Protein AF-A0A8I2Z596-F1 (afdb_monomer)

Secondary structure (DSSP, 8-state):
--HHHHHHHHHHS-HHHHHHHHHH-HHHHHHHT-HHHHHHHHHHHHHHHHHHHHHHHHHHHHTPPPHHHHHHTTSS-GGGSTTTSSS---HHHHHHHHHHHHHHHHHHHHHHIIIIIHHHHHHHHHHHHHHHHHTTHHHHHHHHHHHHHHHTT-----

Mean predicted aligned error: 12.82 Å

Structure (mmCIF, N/CA/C/O backbone):
data_AF-A0A8I2Z596-F1
#
_entry.id   AF-A0A8I2Z596-F1
#
loop_
_atom_site.group_PDB
_atom_site.id
_atom_site.type_symbol
_atom_site.label_atom_id
_atom_site.label_alt_id
_atom_site.label_comp_id
_atom_site.label_asym_id
_atom_site.label_entity_id
_atom_site.label_seq_id
_atom_site.pdbx_PDB_ins_code
_atom_site.Cartn_x
_atom_site.Cartn_y
_atom_site.Cartn_z
_atom_site.occupancy
_atom_site.B_iso_or_equiv
_atom_site.auth_seq_id
_atom_site.auth_comp_id
_atom_site.auth_asym_id
_atom_site.auth_atom_id
_atom_site.pdbx_PDB_model_num
ATOM 1 N N . MET A 1 1 ? 35.819 -2.044 -41.665 1.00 76.06 1 MET A N 1
ATOM 2 C CA . MET A 1 1 ? 34.385 -2.031 -41.306 1.00 76.06 1 MET A CA 1
ATOM 3 C C . MET A 1 1 ? 33.972 -0.602 -41.004 1.00 76.06 1 MET A C 1
ATOM 5 O O . MET A 1 1 ? 34.789 0.094 -40.410 1.00 76.06 1 MET A O 1
ATOM 9 N N . PRO A 1 2 ? 32.771 -0.164 -41.416 1.00 92.31 2 PRO A N 1
ATOM 10 C CA . PRO A 1 2 ? 32.243 1.155 -41.0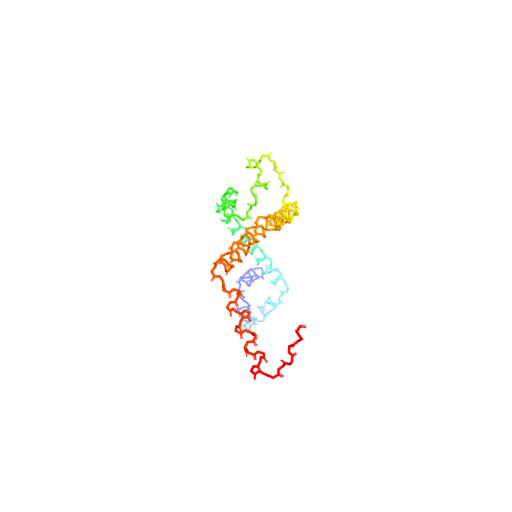69 1.00 92.31 2 PRO A CA 1
ATOM 11 C C . PRO A 1 2 ? 32.077 1.318 -39.551 1.00 92.31 2 PRO A C 1
ATOM 13 O O . PRO A 1 2 ? 31.799 0.344 -38.844 1.00 92.31 2 PRO A O 1
ATOM 16 N N . ASN A 1 3 ? 32.259 2.537 -39.041 1.00 88.81 3 ASN A N 1
ATOM 17 C CA . ASN A 1 3 ? 32.222 2.810 -37.600 1.00 88.81 3 ASN A CA 1
ATOM 18 C C . ASN A 1 3 ? 30.818 2.629 -37.013 1.00 88.81 3 ASN A C 1
ATOM 20 O O . ASN A 1 3 ? 30.688 2.276 -35.847 1.00 88.81 3 ASN A O 1
ATOM 24 N N . GLU A 1 4 ? 29.777 2.820 -37.818 1.00 89.44 4 GLU A N 1
ATOM 25 C CA . GLU A 1 4 ? 28.374 2.668 -37.435 1.00 89.44 4 GLU A CA 1
ATOM 26 C C . GLU A 1 4 ? 28.075 1.218 -37.038 1.00 89.44 4 GLU A C 1
ATOM 28 O O . GLU A 1 4 ? 27.481 0.965 -35.993 1.00 89.44 4 GLU A O 1
ATOM 33 N N . VAL A 1 5 ? 28.570 0.263 -37.834 1.00 90.12 5 VAL A N 1
ATOM 34 C CA . VAL A 1 5 ? 28.423 -1.177 -37.572 1.00 90.12 5 VAL A CA 1
ATOM 35 C C . VAL A 1 5 ? 29.208 -1.577 -36.322 1.00 90.12 5 VAL A C 1
ATOM 37 O O . VAL A 1 5 ? 28.717 -2.343 -35.496 1.00 90.12 5 VAL A O 1
ATOM 40 N N . LEU A 1 6 ? 30.415 -1.027 -36.146 1.00 90.00 6 LEU A N 1
ATOM 41 C CA . LEU A 1 6 ? 31.217 -1.270 -34.946 1.00 90.00 6 LEU A CA 1
ATOM 42 C C . LEU A 1 6 ? 30.528 -0.725 -33.688 1.00 90.00 6 LEU A C 1
ATOM 44 O O . LEU A 1 6 ? 30.500 -1.413 -32.674 1.00 90.00 6 LEU A O 1
ATOM 48 N N . LEU A 1 7 ? 29.945 0.474 -33.742 1.00 89.25 7 LEU A N 1
ATOM 49 C CA . LEU A 1 7 ? 29.230 1.072 -32.611 1.00 89.25 7 LEU A CA 1
ATOM 50 C C . LEU A 1 7 ? 27.966 0.294 -32.233 1.00 89.25 7 LEU A C 1
ATOM 52 O O . LEU A 1 7 ? 27.681 0.173 -31.041 1.00 89.25 7 LEU A O 1
ATOM 56 N N . ASP A 1 8 ? 27.240 -0.257 -33.208 1.00 87.50 8 ASP A N 1
ATOM 57 C CA . ASP A 1 8 ? 26.071 -1.096 -32.930 1.00 87.50 8 ASP A CA 1
ATOM 58 C C . ASP A 1 8 ? 26.477 -2.385 -32.200 1.00 87.50 8 ASP A C 1
ATOM 60 O O . ASP A 1 8 ? 25.954 -2.672 -31.124 1.00 87.50 8 ASP A O 1
ATOM 64 N N . ILE A 1 9 ? 27.506 -3.090 -32.692 1.00 88.94 9 ILE A N 1
ATOM 65 C CA . ILE A 1 9 ? 28.036 -4.306 -32.049 1.00 88.94 9 ILE A CA 1
ATOM 66 C C . ILE A 1 9 ? 28.549 -4.003 -30.633 1.00 88.94 9 ILE A C 1
ATOM 68 O O . ILE A 1 9 ? 28.154 -4.667 -29.674 1.00 88.94 9 ILE A O 1
ATOM 72 N N . LEU A 1 10 ? 29.388 -2.971 -30.470 1.00 88.81 10 LEU A N 1
ATOM 73 C CA . LEU A 1 10 ? 29.910 -2.545 -29.162 1.00 88.81 10 LEU A CA 1
ATOM 74 C C . LEU A 1 10 ? 28.782 -2.096 -28.209 1.00 88.81 10 LEU A C 1
ATOM 76 O O . LEU A 1 10 ? 28.923 -2.156 -26.984 1.00 88.81 10 LEU A O 1
ATOM 80 N N . GLY A 1 11 ? 27.643 -1.660 -28.750 1.00 88.81 11 GLY A N 1
ATOM 81 C CA . GLY A 1 11 ? 26.454 -1.294 -27.989 1.00 88.81 11 GLY A CA 1
ATOM 82 C C . GLY A 1 11 ? 25.876 -2.446 -27.165 1.00 88.81 11 GLY A C 1
ATOM 83 O O . GLY A 1 11 ? 25.320 -2.192 -26.097 1.00 88.81 11 GLY A O 1
ATOM 84 N N . PHE A 1 12 ? 26.065 -3.694 -27.604 1.00 87.50 12 PHE A N 1
ATOM 85 C CA . PHE A 1 12 ? 25.521 -4.890 -26.949 1.00 87.50 12 PHE A CA 1
ATOM 86 C C . PHE A 1 12 ? 26.493 -5.605 -26.005 1.00 87.50 12 PHE A C 1
ATOM 88 O O . PHE A 1 12 ? 26.065 -6.458 -25.233 1.00 87.50 12 PHE A O 1
ATOM 95 N N . LEU A 1 13 ? 27.780 -5.263 -26.039 1.00 89.88 13 LEU A N 1
ATOM 96 C CA . LEU A 1 1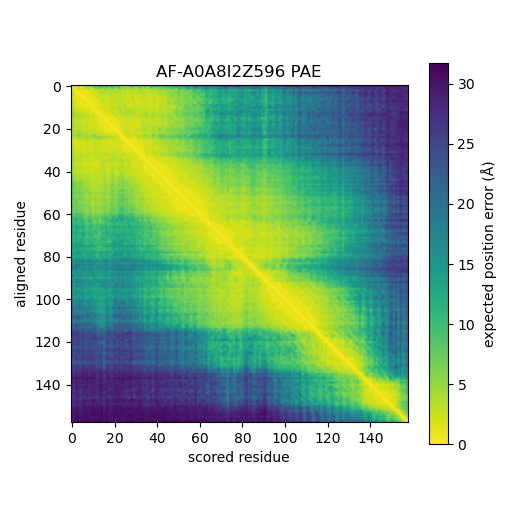3 ? 28.809 -5.928 -25.235 1.00 89.88 13 LEU A CA 1
ATOM 97 C C . LEU A 1 13 ? 28.805 -5.476 -23.770 1.00 89.88 13 LEU A C 1
ATOM 99 O O . LEU A 1 13 ? 28.393 -4.357 -23.466 1.00 89.88 13 LEU A O 1
ATOM 103 N N . ASP A 1 14 ? 29.278 -6.296 -22.835 1.00 88.00 14 ASP A N 1
ATOM 104 C CA . ASP A 1 14 ? 29.408 -5.843 -21.447 1.00 88.00 14 ASP A CA 1
ATOM 105 C C . ASP A 1 14 ? 30.647 -4.941 -21.261 1.00 88.00 14 ASP A C 1
ATOM 107 O O . ASP A 1 14 ? 31.520 -4.845 -22.123 1.00 88.00 14 ASP A O 1
ATOM 111 N N . VAL A 1 15 ? 30.743 -4.245 -20.127 1.00 87.69 15 VAL A N 1
ATOM 112 C CA . VAL A 1 15 ? 31.876 -3.362 -19.804 1.00 87.69 15 VAL A CA 1
ATOM 113 C C . VAL A 1 15 ? 33.205 -4.129 -19.845 1.00 87.69 15 VAL A C 1
ATOM 115 O O . VAL A 1 15 ? 34.194 -3.606 -20.355 1.00 87.69 15 VAL A O 1
ATOM 118 N N . ASN A 1 16 ? 33.229 -5.382 -19.381 1.00 91.12 16 ASN A N 1
ATOM 119 C CA . ASN A 1 16 ? 34.424 -6.234 -19.419 1.00 91.12 16 ASN A CA 1
ATOM 120 C C . ASN A 1 16 ? 34.851 -6.598 -20.850 1.00 91.12 16 ASN A C 1
ATOM 122 O O . ASN A 1 16 ? 36.045 -6.604 -21.166 1.00 91.12 16 ASN A O 1
ATOM 126 N N . ASP A 1 17 ? 33.883 -6.839 -21.731 1.00 92.19 17 ASP A N 1
ATOM 127 C CA . ASP A 1 17 ? 34.128 -7.141 -23.142 1.00 92.19 17 ASP A CA 1
ATOM 128 C C . ASP A 1 17 ? 34.647 -5.900 -23.876 1.00 92.19 17 ASP A C 1
ATOM 130 O O . ASP A 1 17 ? 35.611 -5.979 -24.639 1.00 92.19 17 ASP A O 1
ATOM 134 N N . LEU A 1 18 ? 34.079 -4.724 -23.580 1.00 90.94 18 LEU A N 1
ATOM 135 C CA . LEU A 1 18 ? 34.558 -3.443 -24.105 1.00 90.94 18 LEU A CA 1
ATOM 136 C C . LEU A 1 18 ? 35.999 -3.152 -23.673 1.00 90.94 18 LEU A C 1
ATOM 138 O O . LEU A 1 18 ? 36.807 -2.714 -24.492 1.00 90.94 18 LEU A O 1
ATOM 142 N N . LEU A 1 19 ? 36.348 -3.434 -22.414 1.00 90.06 19 LEU A N 1
ATOM 143 C CA . LEU A 1 19 ? 37.716 -3.282 -21.915 1.00 90.06 19 LEU A CA 1
ATOM 144 C C . LEU A 1 19 ? 38.681 -4.255 -22.597 1.00 90.06 19 LEU A C 1
ATOM 146 O O . LEU A 1 19 ? 39.776 -3.847 -22.990 1.00 90.06 19 LEU A O 1
ATOM 150 N N . SER A 1 20 ? 38.273 -5.508 -22.789 1.00 91.94 20 SER A N 1
ATOM 151 C CA . SER A 1 20 ? 39.066 -6.512 -23.506 1.00 91.94 20 SER A CA 1
ATOM 152 C C . SER A 1 20 ? 39.336 -6.077 -24.947 1.00 91.94 20 SER A C 1
ATOM 154 O O . SER A 1 20 ? 40.484 -6.047 -25.385 1.00 91.94 20 SER A O 1
ATOM 156 N N . ILE A 1 21 ? 38.303 -5.615 -25.652 1.00 89.44 21 ILE A N 1
ATOM 157 C CA . ILE A 1 21 ? 38.403 -5.112 -27.026 1.00 89.44 21 ILE A CA 1
ATOM 158 C C . ILE A 1 21 ? 39.268 -3.847 -27.117 1.00 89.44 21 ILE A C 1
ATOM 160 O O . ILE A 1 21 ? 40.071 -3.709 -28.044 1.00 89.44 21 ILE A O 1
ATOM 164 N N . SER A 1 22 ? 39.169 -2.948 -26.134 1.00 91.56 22 SER A N 1
ATOM 165 C CA . SER A 1 22 ? 39.969 -1.717 -26.082 1.00 91.56 22 SER A CA 1
ATOM 166 C C . SER A 1 22 ? 41.480 -1.974 -25.991 1.00 91.56 22 SER A C 1
ATOM 168 O O . SER A 1 22 ? 42.279 -1.129 -26.389 1.00 91.56 22 SER A O 1
ATOM 170 N N . ARG A 1 23 ? 41.889 -3.141 -25.476 1.00 91.88 23 ARG A N 1
ATOM 171 C CA . ARG A 1 23 ? 43.301 -3.530 -25.334 1.00 91.88 23 ARG A CA 1
ATOM 172 C C . ARG A 1 23 ? 43.877 -4.177 -26.591 1.00 91.88 23 ARG A C 1
ATOM 174 O O . ARG A 1 23 ? 45.092 -4.213 -26.734 1.00 91.88 23 ARG A O 1
ATOM 181 N N . ILE A 1 24 ? 43.022 -4.666 -27.488 1.00 92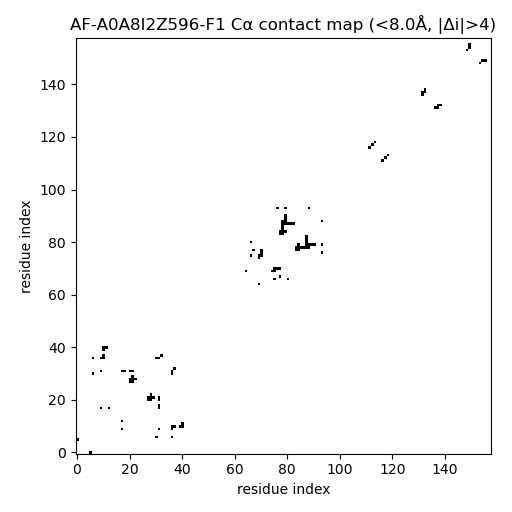.81 24 ILE A N 1
ATOM 182 C CA . ILE A 1 24 ? 43.431 -5.398 -28.693 1.00 92.81 24 ILE A CA 1
ATOM 183 C C . ILE A 1 24 ? 43.688 -4.439 -29.866 1.00 92.81 24 ILE A C 1
ATOM 185 O O . ILE A 1 24 ? 44.546 -4.709 -30.702 1.00 92.81 24 ILE A O 1
ATOM 189 N N . ASN A 1 25 ? 42.970 -3.312 -29.950 1.00 89.19 25 ASN A N 1
ATOM 190 C CA . ASN A 1 25 ? 43.076 -2.390 -31.085 1.00 89.19 25 ASN A CA 1
ATOM 191 C C . ASN A 1 25 ? 42.877 -0.920 -30.671 1.00 89.19 25 ASN A C 1
ATOM 193 O O . ASN A 1 25 ? 41.883 -0.582 -30.031 1.00 89.19 25 ASN A O 1
ATOM 197 N N . HIS A 1 26 ? 43.774 -0.028 -31.107 1.00 90.06 26 HIS A N 1
ATOM 198 C CA . HIS A 1 26 ? 43.688 1.418 -30.858 1.00 90.06 26 HIS A CA 1
ATOM 199 C C . HIS A 1 26 ? 42.415 2.069 -31.417 1.00 90.06 26 HIS A C 1
ATOM 201 O O . HIS A 1 26 ? 41.845 2.944 -30.771 1.00 90.06 26 HIS A O 1
ATOM 207 N N . HIS A 1 27 ? 41.933 1.627 -32.581 1.00 91.81 27 HIS A N 1
ATOM 208 C CA . HIS A 1 27 ? 40.682 2.117 -33.168 1.00 91.81 27 HIS A CA 1
ATOM 209 C C . HIS A 1 27 ? 39.479 1.755 -32.295 1.00 91.81 27 HIS A C 1
ATOM 211 O O . HIS A 1 27 ? 38.646 2.600 -31.969 1.00 91.81 27 HIS A O 1
ATOM 217 N N . LEU A 1 28 ? 39.430 0.503 -31.831 1.00 89.94 28 LEU A N 1
ATOM 218 C CA . LEU A 1 28 ? 38.369 0.031 -30.944 1.00 89.94 28 LEU A CA 1
ATOM 219 C C . LEU A 1 28 ? 38.481 0.646 -29.546 1.00 89.94 28 LEU A C 1
ATOM 221 O O . LEU A 1 28 ? 37.459 0.913 -28.925 1.00 89.94 28 LEU A O 1
ATOM 225 N N . ARG A 1 29 ? 39.696 0.961 -29.078 1.00 92.12 29 ARG A N 1
ATOM 226 C CA . ARG A 1 29 ? 39.919 1.744 -27.857 1.00 92.12 29 ARG A CA 1
ATOM 227 C C . ARG A 1 29 ? 39.244 3.108 -27.944 1.00 92.12 29 ARG A C 1
ATOM 229 O O . ARG A 1 29 ? 38.492 3.462 -27.039 1.00 92.12 29 ARG A O 1
ATOM 236 N N . THR A 1 30 ? 39.452 3.832 -29.040 1.00 93.12 30 THR A N 1
ATOM 237 C CA . THR A 1 30 ? 38.824 5.141 -29.271 1.00 93.12 30 THR A CA 1
ATOM 238 C C . THR A 1 30 ? 37.301 5.034 -29.310 1.00 93.12 30 THR A C 1
ATOM 240 O O . THR A 1 30 ? 36.622 5.814 -28.648 1.00 93.12 30 THR A O 1
ATOM 243 N N . LEU A 1 31 ? 36.754 4.036 -30.011 1.00 89.75 31 LEU A N 1
ATOM 244 C CA . LEU A 1 31 ? 35.304 3.821 -30.085 1.00 89.75 31 LEU A CA 1
ATOM 245 C C . LEU A 1 31 ? 34.696 3.366 -28.747 1.00 89.75 31 LEU A C 1
ATOM 247 O O . LEU A 1 31 ? 33.603 3.806 -28.400 1.00 89.75 31 LEU A O 1
ATOM 251 N N . SER A 1 32 ? 35.403 2.539 -27.971 1.00 89.81 32 SER A N 1
ATOM 252 C CA . SER A 1 32 ? 34.947 2.062 -26.654 1.00 89.81 32 SER A CA 1
ATOM 253 C C . SER A 1 32 ? 34.825 3.182 -25.619 1.00 89.81 32 SER A C 1
ATOM 255 O O . SER A 1 32 ? 33.969 3.112 -24.743 1.00 89.81 32 SER A O 1
ATOM 257 N N . MET A 1 33 ? 35.654 4.222 -25.754 1.00 86.81 33 MET A N 1
ATOM 258 C CA . MET A 1 33 ? 35.656 5.415 -24.901 1.00 86.81 33 MET A CA 1
ATOM 259 C C . MET A 1 33 ? 34.847 6.570 -25.512 1.00 86.81 3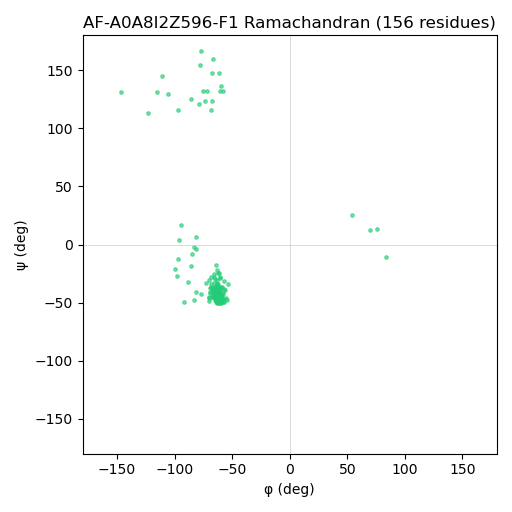3 MET A C 1
ATOM 261 O O . MET A 1 33 ? 34.834 7.677 -24.971 1.00 86.81 33 MET A O 1
ATOM 265 N N . ALA A 1 34 ? 34.189 6.352 -26.656 1.00 91.25 34 ALA A N 1
ATOM 266 C CA . ALA A 1 34 ? 33.461 7.404 -27.347 1.00 91.25 34 ALA A CA 1
ATOM 267 C C . ALA A 1 34 ? 32.135 7.722 -26.622 1.00 91.25 34 ALA A C 1
ATOM 269 O O . ALA A 1 34 ? 31.337 6.813 -26.363 1.00 91.25 34 ALA A O 1
ATOM 270 N N . PRO A 1 35 ? 31.811 9.007 -26.375 1.00 91.38 35 PRO A N 1
ATOM 271 C CA . PRO A 1 35 ? 30.553 9.399 -25.730 1.00 91.38 35 PRO A CA 1
ATOM 272 C C . PRO A 1 35 ? 29.301 8.896 -26.461 1.00 91.38 35 PRO A C 1
ATOM 274 O O . PRO A 1 35 ? 28.289 8.590 -25.830 1.00 91.38 35 PRO A O 1
ATOM 277 N N . ILE A 1 36 ? 29.377 8.770 -27.791 1.00 91.44 36 ILE A N 1
ATOM 278 C CA . ILE A 1 36 ? 28.274 8.293 -28.632 1.00 91.44 36 ILE A CA 1
ATOM 279 C C . ILE A 1 36 ? 27.891 6.839 -28.327 1.00 91.44 36 ILE A C 1
ATOM 281 O O . ILE A 1 36 ? 26.704 6.520 -28.261 1.00 91.44 36 ILE A O 1
ATOM 285 N N . LEU A 1 37 ? 28.877 5.977 -28.047 1.00 90.88 37 LEU A N 1
ATOM 286 C CA . LEU A 1 37 ? 28.639 4.591 -27.653 1.00 90.88 37 LEU A CA 1
ATOM 287 C C . LEU A 1 37 ? 27.914 4.542 -26.305 1.00 90.88 37 LEU A C 1
ATOM 289 O O . LEU A 1 37 ? 26.914 3.842 -26.149 1.00 90.88 37 LEU A O 1
ATOM 293 N N . HIS A 1 38 ? 28.385 5.321 -25.329 1.00 89.44 38 HIS A N 1
ATOM 294 C CA . HIS A 1 38 ? 27.757 5.393 -24.011 1.00 89.44 38 HIS A CA 1
ATOM 295 C C . HIS A 1 38 ? 26.314 5.911 -24.086 1.00 89.44 38 HIS A C 1
ATOM 297 O O . HIS A 1 38 ? 25.426 5.343 -23.446 1.00 89.44 38 HIS A O 1
ATOM 303 N N . ALA A 1 39 ? 26.049 6.935 -24.902 1.00 91.69 39 ALA A N 1
ATOM 304 C CA . ALA A 1 39 ? 24.700 7.447 -25.128 1.00 91.69 39 ALA A CA 1
ATOM 305 C C . ALA A 1 39 ? 23.772 6.382 -25.742 1.00 91.69 39 ALA A C 1
ATOM 307 O O . ALA A 1 39 ? 22.651 6.192 -25.260 1.00 91.69 39 ALA A O 1
ATOM 308 N N . TYR A 1 40 ? 24.253 5.637 -26.745 1.00 89.38 40 TYR A N 1
ATOM 309 C CA . TYR A 1 40 ? 23.508 4.540 -27.368 1.00 89.38 40 TYR A CA 1
ATOM 310 C C . TYR A 1 40 ? 23.169 3.430 -26.363 1.00 89.38 40 TYR A C 1
ATOM 312 O O . TYR A 1 40 ? 22.003 3.058 -26.209 1.00 89.38 40 TYR A O 1
ATOM 320 N N . ARG A 1 41 ? 24.156 2.975 -25.581 1.00 90.81 41 ARG A N 1
ATOM 321 C CA . ARG A 1 41 ? 23.972 1.959 -24.529 1.00 90.81 41 ARG A CA 1
ATOM 322 C C . ARG A 1 41 ? 22.944 2.382 -23.484 1.00 90.81 41 ARG A C 1
ATOM 324 O O . ARG A 1 41 ? 22.096 1.582 -23.081 1.00 90.81 41 ARG A O 1
ATOM 331 N N . LEU A 1 42 ? 22.984 3.645 -23.056 1.00 90.81 42 LEU A N 1
ATOM 332 C CA . LEU A 1 42 ? 22.007 4.199 -22.116 1.00 90.81 42 LEU A CA 1
ATOM 333 C C . LEU A 1 42 ? 20.596 4.222 -22.714 1.00 90.81 42 LEU A C 1
ATOM 335 O O . LEU A 1 42 ? 19.633 3.915 -22.009 1.00 90.81 42 LEU A O 1
ATOM 339 N N . LEU A 1 43 ? 20.456 4.565 -23.996 1.00 91.19 43 LEU A N 1
ATOM 340 C CA . LEU A 1 43 ? 19.169 4.562 -24.691 1.00 91.19 43 LEU A CA 1
ATOM 341 C C . LEU A 1 43 ? 18.588 3.147 -24.764 1.00 91.19 43 LEU A C 1
ATOM 343 O O . LEU A 1 43 ? 17.438 2.943 -24.361 1.00 91.19 43 LEU A O 1
ATOM 347 N N . VAL A 1 44 ? 19.383 2.171 -25.212 1.00 89.19 44 VAL A N 1
ATOM 348 C CA . VAL A 1 44 ? 18.978 0.759 -25.297 1.00 89.19 44 VAL A CA 1
ATOM 349 C C . VAL A 1 44 ? 18.596 0.225 -23.917 1.00 89.19 44 VAL A C 1
ATOM 351 O O . VAL A 1 44 ? 17.506 -0.323 -23.755 1.00 89.19 44 VAL A O 1
ATOM 354 N N . SER A 1 45 ? 19.414 0.482 -22.894 1.00 90.31 45 SER A N 1
ATOM 355 C CA . SER A 1 45 ? 19.137 0.058 -21.514 1.00 90.31 45 SER A CA 1
ATOM 356 C C . SER A 1 45 ? 17.818 0.630 -20.989 1.00 90.31 45 SER A C 1
ATOM 358 O O . SER A 1 45 ? 17.001 -0.099 -20.425 1.00 90.31 45 SER A O 1
ATOM 360 N N . ARG A 1 46 ? 17.540 1.922 -21.222 1.00 94.38 46 ARG A N 1
ATOM 361 C CA . ARG A 1 46 ? 16.257 2.538 -20.835 1.00 94.38 46 ARG A CA 1
ATOM 362 C C . ARG A 1 46 ? 15.082 1.945 -21.610 1.00 94.38 46 ARG A C 1
ATOM 364 O O . ARG A 1 46 ? 14.008 1.770 -21.035 1.00 94.38 46 ARG A O 1
ATOM 371 N N . ARG A 1 47 ? 15.252 1.660 -22.904 1.00 94.19 47 ARG A N 1
ATOM 372 C CA . ARG A 1 47 ? 14.209 1.051 -23.744 1.00 94.19 47 ARG A CA 1
ATOM 373 C C . ARG A 1 47 ? 13.865 -0.355 -23.255 1.00 94.19 47 ARG A C 1
ATOM 375 O O . ARG A 1 47 ? 12.687 -0.646 -23.055 1.00 94.19 47 ARG A O 1
ATOM 382 N N . LEU A 1 48 ? 14.877 -1.182 -23.001 1.00 93.38 48 LEU A N 1
ATOM 383 C CA . LEU A 1 48 ? 14.711 -2.517 -22.428 1.00 93.38 48 LEU A CA 1
ATOM 384 C C . LEU A 1 48 ? 14.070 -2.444 -21.042 1.00 93.38 48 LEU A C 1
ATOM 386 O O . LEU A 1 48 ? 13.082 -3.128 -20.798 1.00 93.38 48 LEU A O 1
ATOM 390 N N . GLY A 1 49 ? 14.547 -1.549 -20.172 1.00 96.19 49 GLY A N 1
ATOM 391 C CA . GLY A 1 49 ? 13.962 -1.326 -18.850 1.00 96.19 49 GLY A CA 1
ATOM 392 C C . GLY A 1 49 ? 12.467 -1.000 -18.915 1.00 96.19 49 GLY A C 1
ATOM 393 O O . GLY A 1 49 ? 11.666 -1.640 -18.238 1.00 96.19 49 GLY A O 1
ATOM 394 N N . ARG A 1 50 ? 12.060 -0.069 -19.790 1.00 97.19 50 ARG A N 1
ATOM 395 C CA . ARG A 1 50 ? 10.639 0.263 -20.004 1.00 97.19 50 ARG A CA 1
ATOM 396 C C . ARG A 1 50 ? 9.831 -0.921 -20.536 1.00 97.19 50 ARG A C 1
ATOM 398 O O . ARG A 1 50 ? 8.722 -1.141 -20.059 1.00 97.19 50 ARG A O 1
ATOM 405 N N . SER A 1 51 ? 10.383 -1.683 -21.480 1.00 97.56 51 SER A N 1
ATOM 406 C CA . SER A 1 51 ? 9.734 -2.874 -22.043 1.00 97.56 51 SER A CA 1
ATOM 407 C C . SER A 1 51 ? 9.520 -3.962 -20.984 1.00 97.56 51 SER A C 1
ATOM 409 O O . SER A 1 51 ? 8.434 -4.515 -20.838 1.00 97.56 51 SER A O 1
ATOM 411 N N . LEU A 1 52 ? 10.526 -4.231 -20.153 1.00 97.62 52 LEU A N 1
ATOM 412 C CA . LEU A 1 52 ? 10.400 -5.219 -19.083 1.00 97.62 52 LEU A CA 1
ATOM 413 C C . LEU A 1 52 ? 9.387 -4.781 -18.017 1.00 97.62 52 LEU A C 1
ATOM 415 O O . LEU A 1 52 ? 8.607 -5.608 -17.534 1.00 97.62 52 LEU A O 1
ATOM 419 N N . VAL A 1 53 ? 9.353 -3.487 -17.678 1.00 98.06 53 VAL A N 1
ATOM 420 C CA . VAL A 1 53 ? 8.339 -2.924 -16.775 1.00 98.06 53 VAL A CA 1
ATOM 421 C C . VAL A 1 53 ? 6.938 -3.058 -17.372 1.00 98.06 53 VAL A C 1
ATOM 423 O O . VAL A 1 53 ? 6.036 -3.496 -16.657 1.00 98.06 53 VAL A O 1
ATOM 426 N N . SER A 1 54 ? 6.744 -2.757 -18.661 1.00 98.12 54 SER A N 1
ATOM 427 C CA . SER A 1 54 ? 5.431 -2.883 -19.305 1.00 98.12 54 SER A CA 1
ATOM 428 C C . SER A 1 54 ? 4.954 -4.337 -19.351 1.00 98.12 54 SER A C 1
ATOM 430 O O . SER A 1 54 ? 3.821 -4.613 -18.962 1.00 98.12 54 SER A O 1
ATOM 432 N N . ILE A 1 55 ? 5.828 -5.288 -19.701 1.00 97.81 55 ILE A N 1
ATOM 433 C CA . ILE A 1 55 ? 5.515 -6.726 -19.696 1.00 97.81 55 ILE A CA 1
ATOM 434 C C . ILE A 1 55 ? 5.165 -7.208 -18.280 1.00 97.81 55 ILE A C 1
ATOM 436 O O . ILE A 1 55 ? 4.244 -8.006 -18.087 1.00 97.81 55 ILE A O 1
ATOM 440 N N . ARG A 1 56 ? 5.900 -6.755 -17.256 1.00 98.00 56 ARG A N 1
ATOM 441 C CA . ARG A 1 56 ? 5.611 -7.107 -15.857 1.00 98.00 56 ARG A CA 1
ATOM 442 C C . ARG A 1 56 ? 4.276 -6.523 -15.397 1.00 98.00 56 ARG A C 1
ATOM 444 O O . ARG A 1 56 ? 3.528 -7.219 -14.711 1.00 98.00 56 ARG A O 1
ATOM 451 N N . LEU A 1 57 ? 3.982 -5.277 -15.763 1.00 97.94 57 LEU A N 1
ATOM 452 C CA . LEU A 1 57 ? 2.722 -4.617 -15.436 1.00 97.94 57 LEU A CA 1
ATOM 453 C C . LEU A 1 57 ? 1.544 -5.335 -16.099 1.00 97.94 57 LEU A C 1
ATOM 455 O O . LEU A 1 57 ? 0.601 -5.691 -15.402 1.00 97.94 57 LEU A O 1
ATOM 459 N N . ALA A 1 58 ? 1.630 -5.617 -17.401 1.00 97.94 58 ALA A N 1
ATOM 460 C CA . ALA A 1 58 ? 0.585 -6.313 -18.151 1.00 97.94 58 ALA A CA 1
ATOM 461 C C . ALA A 1 58 ? 0.227 -7.661 -17.506 1.00 97.94 58 ALA A C 1
ATOM 463 O O . ALA A 1 58 ? -0.943 -7.937 -17.248 1.00 97.94 58 ALA A O 1
ATOM 464 N N . ARG A 1 59 ? 1.241 -8.455 -17.135 1.00 97.56 59 ARG A N 1
ATOM 465 C CA . ARG A 1 59 ? 1.035 -9.730 -16.430 1.00 97.56 59 ARG A CA 1
ATOM 466 C C . ARG A 1 59 ? 0.353 -9.555 -15.071 1.00 97.56 59 ARG A C 1
ATOM 468 O O . ARG A 1 59 ? -0.562 -10.305 -14.756 1.00 97.56 59 ARG A O 1
ATOM 475 N N . ARG A 1 60 ? 0.759 -8.560 -14.273 1.00 97.62 60 ARG A N 1
ATOM 476 C CA . ARG A 1 60 ? 0.155 -8.296 -12.952 1.00 97.62 60 ARG A CA 1
ATOM 477 C C . ARG A 1 60 ? -1.278 -7.779 -13.039 1.00 97.62 60 ARG A C 1
ATOM 479 O O . ARG A 1 60 ? -2.075 -8.080 -12.156 1.00 97.62 60 ARG A O 1
ATOM 486 N N . LEU A 1 61 ? -1.591 -7.002 -14.073 1.00 96.94 61 LEU A N 1
ATOM 487 C CA . LEU A 1 61 ? -2.945 -6.515 -14.320 1.00 96.94 61 LEU A CA 1
ATOM 488 C C . LEU A 1 61 ? -3.879 -7.649 -14.748 1.00 96.94 61 LEU A C 1
ATOM 490 O O . LEU A 1 61 ? -5.016 -7.678 -14.292 1.00 96.94 61 LEU A O 1
ATOM 494 N N . ALA A 1 62 ? -3.393 -8.607 -15.544 1.00 96.31 62 ALA A N 1
ATOM 495 C CA . ALA A 1 62 ? -4.171 -9.787 -15.924 1.00 96.31 62 ALA A CA 1
ATOM 496 C C . ALA A 1 62 ? -4.554 -10.659 -14.714 1.00 96.31 62 ALA A C 1
ATOM 498 O O . ALA A 1 62 ? -5.640 -11.223 -14.676 1.00 96.31 62 ALA A O 1
ATOM 499 N N . THR A 1 63 ? -3.693 -10.734 -13.695 1.00 96.06 63 THR A N 1
ATOM 500 C CA . THR A 1 63 ? -3.957 -11.475 -12.448 1.00 96.06 63 THR A CA 1
ATOM 501 C C . THR A 1 63 ? -4.543 -10.598 -11.337 1.00 96.06 63 THR A C 1
ATOM 503 O O . THR A 1 63 ? -4.444 -10.950 -10.160 1.00 96.06 63 THR A O 1
ATOM 506 N N . ARG A 1 64 ? -5.065 -9.407 -11.658 1.00 96.25 64 ARG A N 1
ATOM 507 C CA . ARG A 1 64 ? -5.554 -8.466 -10.645 1.00 96.25 64 ARG A CA 1
ATOM 508 C C . ARG A 1 64 ? -6.810 -9.036 -9.967 1.00 96.25 64 ARG A C 1
ATOM 510 O O . ARG A 1 64 ? -7.791 -9.287 -10.663 1.00 96.25 64 ARG A O 1
ATOM 517 N N . PRO A 1 65 ? -6.824 -9.194 -8.631 1.00 95.75 65 PRO A N 1
ATOM 518 C CA . PRO A 1 65 ? -8.020 -9.645 -7.930 1.00 95.75 65 PRO A CA 1
ATOM 519 C C . PRO A 1 65 ? -9.130 -8.579 -7.996 1.00 95.75 65 PRO A C 1
ATOM 521 O O . PRO A 1 65 ? -8.819 -7.379 -7.993 1.00 95.75 65 PRO A O 1
ATOM 524 N N . PRO A 1 66 ? -10.413 -8.985 -8.032 1.00 93.62 66 PRO A N 1
ATOM 525 C CA . PRO A 1 66 ? -11.536 -8.055 -7.967 1.00 93.62 66 PRO A CA 1
ATOM 526 C C . PRO A 1 66 ? -11.610 -7.372 -6.593 1.00 93.62 66 PRO A C 1
ATOM 528 O O . PRO A 1 66 ? -11.051 -7.855 -5.605 1.00 93.62 66 PRO A O 1
ATOM 531 N N . ALA A 1 67 ? -12.299 -6.230 -6.528 1.00 93.06 67 ALA A N 1
ATOM 532 C CA . ALA A 1 67 ? -12.383 -5.420 -5.310 1.00 93.06 67 ALA A CA 1
ATOM 533 C C . ALA A 1 67 ? -13.074 -6.156 -4.148 1.00 93.06 67 ALA A C 1
ATOM 535 O O . ALA A 1 67 ? -12.663 -5.994 -3.004 1.00 93.06 67 ALA A O 1
ATOM 536 N N . GLU A 1 68 ? -14.056 -7.007 -4.444 1.00 93.88 68 GLU A N 1
ATOM 537 C CA . GLU A 1 68 ? -14.779 -7.836 -3.468 1.00 93.88 68 GLU A CA 1
ATOM 538 C C . GLU A 1 68 ? -13.827 -8.730 -2.664 1.00 93.88 68 GLU A C 1
ATOM 540 O O . GLU A 1 68 ? -13.829 -8.698 -1.438 1.00 93.88 68 GLU A O 1
ATOM 545 N N . VAL A 1 69 ? -12.900 -9.417 -3.338 1.00 95.94 69 VAL A N 1
ATOM 546 C CA . VAL A 1 69 ? -11.893 -10.272 -2.683 1.00 95.94 69 VAL A CA 1
ATOM 547 C C . VAL A 1 69 ? -10.961 -9.457 -1.776 1.00 95.94 69 VAL A C 1
ATOM 549 O O . VAL A 1 69 ? -10.465 -9.952 -0.764 1.00 95.94 69 VAL A O 1
ATOM 552 N N . LEU A 1 70 ? -10.700 -8.188 -2.110 1.00 95.12 70 LEU A N 1
ATOM 553 C CA . LEU A 1 70 ? -9.903 -7.302 -1.253 1.00 95.12 70 LEU A CA 1
ATOM 554 C C . LEU A 1 70 ? -10.671 -6.869 -0.001 1.00 95.12 70 LEU A C 1
ATOM 556 O O . LEU A 1 70 ? -10.054 -6.682 1.050 1.00 95.12 70 LEU A O 1
ATOM 560 N N . VAL A 1 71 ? -11.990 -6.721 -0.113 1.00 94.94 71 VAL A N 1
ATOM 561 C CA . VAL A 1 71 ? -12.885 -6.437 1.011 1.00 94.94 71 VAL A CA 1
ATOM 562 C C . VAL A 1 71 ? -12.991 -7.648 1.931 1.00 94.94 71 VAL A C 1
ATOM 564 O O . VAL A 1 71 ? -12.806 -7.503 3.137 1.00 94.94 71 VAL A O 1
ATOM 567 N N . GLU A 1 72 ? -13.184 -8.845 1.374 1.00 95.69 72 GLU A N 1
ATOM 568 C CA . GLU A 1 72 ? -13.207 -10.105 2.131 1.00 95.69 72 GLU A CA 1
ATOM 569 C C . GLU A 1 72 ? -11.919 -10.319 2.932 1.00 95.69 72 GLU A C 1
ATOM 571 O O . GLU A 1 72 ? -11.949 -10.745 4.084 1.00 95.69 72 GLU A O 1
ATOM 576 N N . ARG A 1 73 ? -10.769 -9.963 2.349 1.00 96.62 73 ARG A N 1
ATOM 577 C CA . ARG A 1 73 ? -9.457 -10.047 3.011 1.00 96.62 73 ARG A CA 1
ATOM 578 C C . ARG A 1 73 ? -9.154 -8.870 3.943 1.00 96.62 73 ARG A C 1
ATOM 580 O O . ARG A 1 73 ? -8.024 -8.761 4.414 1.00 96.62 73 ARG A O 1
ATOM 587 N N . ALA A 1 74 ? -10.116 -7.978 4.181 1.00 91.94 74 ALA A N 1
ATOM 588 C CA . ALA A 1 74 ? -9.976 -6.771 4.998 1.00 91.94 74 ALA A CA 1
ATOM 589 C C . ALA A 1 74 ? -8.813 -5.841 4.580 1.00 91.94 74 ALA A C 1
ATOM 591 O O . ALA A 1 74 ? -8.305 -5.065 5.389 1.00 91.94 74 ALA A O 1
ATOM 592 N N . VAL A 1 75 ? -8.397 -5.896 3.309 1.00 94.38 75 VAL A N 1
ATOM 593 C CA . VAL A 1 75 ? -7.375 -5.000 2.742 1.00 94.38 75 VAL A CA 1
ATOM 594 C C . VAL A 1 75 ? -8.003 -3.663 2.358 1.00 94.38 75 VAL A C 1
ATOM 596 O O . VAL A 1 75 ? -7.410 -2.609 2.586 1.00 94.38 75 VAL A O 1
ATOM 599 N N . LEU A 1 76 ? -9.203 -3.707 1.773 1.00 92.75 76 LEU A N 1
ATOM 600 C CA . LEU A 1 76 ? -9.955 -2.528 1.364 1.00 92.75 76 LEU A CA 1
ATOM 601 C C . LEU A 1 76 ? -11.248 -2.419 2.187 1.00 92.75 76 LEU A C 1
ATOM 603 O O . LEU A 1 76 ? -11.989 -3.394 2.282 1.00 92.75 76 LEU A O 1
ATOM 607 N N . PRO A 1 77 ? -11.563 -1.250 2.763 1.00 92.06 77 PRO A N 1
ATOM 608 C CA . PRO A 1 77 ? -12.873 -0.998 3.353 1.00 92.06 77 PRO A CA 1
ATOM 609 C C . PRO A 1 77 ? -13.986 -1.129 2.304 1.00 92.06 77 PRO A C 1
ATOM 611 O O . PRO A 1 77 ? -13.882 -0.534 1.231 1.00 92.06 77 PRO A O 1
ATOM 614 N N . TYR A 1 78 ? -15.065 -1.858 2.609 1.00 92.25 78 TYR A N 1
ATOM 615 C CA . TYR A 1 78 ? -16.183 -2.037 1.668 1.00 92.25 78 TYR A CA 1
ATOM 616 C C . TYR A 1 78 ? -16.853 -0.706 1.293 1.00 92.25 78 TYR A C 1
ATOM 618 O O . TYR A 1 78 ? -17.331 -0.551 0.173 1.00 92.25 78 TYR A O 1
ATOM 626 N N . GLU A 1 79 ? -16.807 0.285 2.194 1.00 91.69 79 GLU A N 1
ATOM 627 C CA . GLU A 1 79 ? -17.350 1.630 1.969 1.00 91.69 79 GLU A CA 1
ATOM 628 C C . GLU A 1 79 ? -16.644 2.386 0.828 1.00 91.69 79 GLU A C 1
ATOM 630 O O . GLU A 1 79 ? -17.219 3.315 0.265 1.00 91.69 79 GLU A O 1
ATOM 635 N N . CYS A 1 80 ? -15.407 2.002 0.485 1.00 92.12 80 CYS A N 1
ATOM 636 C CA . CYS A 1 80 ? -14.608 2.609 -0.585 1.00 92.12 80 CYS A CA 1
ATOM 637 C C . CYS A 1 80 ? -14.903 2.033 -1.976 1.00 92.12 80 CYS A C 1
ATOM 639 O O . CYS A 1 80 ? -14.328 2.510 -2.954 1.00 92.12 80 CYS A O 1
ATOM 641 N N . VAL A 1 81 ? -15.693 0.960 -2.080 1.00 92.31 81 VAL A N 1
ATOM 642 C CA . VAL A 1 81 ? -15.933 0.269 -3.352 1.00 92.31 81 VAL A CA 1
ATOM 643 C C . VAL A 1 81 ? -17.252 0.762 -3.955 1.00 92.31 81 VAL A C 1
ATOM 645 O O . VAL A 1 81 ? -18.313 0.527 -3.368 1.00 92.31 81 VAL A O 1
ATOM 648 N N . PRO A 1 82 ? -17.226 1.425 -5.129 1.00 88.81 82 PRO A N 1
ATOM 649 C CA . PRO A 1 82 ? -18.446 1.834 -5.817 1.00 88.81 82 PRO A CA 1
ATOM 650 C C . PRO A 1 82 ? -19.341 0.628 -6.113 1.00 88.81 82 PRO A C 1
ATOM 652 O O . PRO A 1 82 ? -18.867 -0.382 -6.625 1.00 88.81 82 PRO A O 1
ATOM 655 N N . GLY A 1 83 ? -20.630 0.740 -5.798 1.00 88.00 83 GLY A N 1
ATOM 656 C CA . GLY A 1 83 ? -21.618 -0.317 -6.039 1.00 88.00 83 GLY A CA 1
ATOM 657 C C . GLY A 1 83 ? -21.688 -1.408 -4.965 1.00 88.00 83 GLY A C 1
ATOM 658 O O . GLY A 1 83 ? -22.649 -2.168 -4.972 1.00 88.00 83 GLY A O 1
ATOM 659 N N . LEU A 1 84 ? -20.738 -1.463 -4.021 1.00 87.38 84 LEU A N 1
ATOM 660 C CA . LEU A 1 84 ? -20.756 -2.445 -2.926 1.00 87.38 84 LEU A CA 1
ATOM 661 C C . LEU A 1 84 ? -21.325 -1.877 -1.616 1.00 87.38 84 LEU A C 1
ATOM 663 O O . LEU A 1 84 ? -21.879 -2.614 -0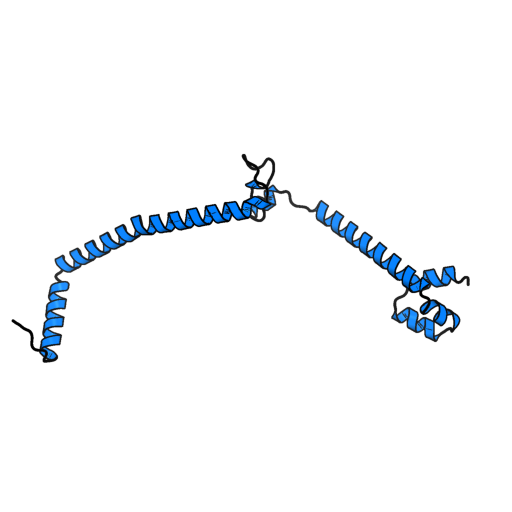.805 1.00 87.38 84 LEU A O 1
ATOM 667 N N . ALA A 1 85 ? -21.208 -0.565 -1.402 1.00 86.75 85 ALA A N 1
ATOM 668 C CA . ALA A 1 85 ? -21.770 0.127 -0.246 1.00 86.75 85 ALA A CA 1
ATOM 669 C C . ALA A 1 85 ? -22.933 1.043 -0.648 1.00 86.75 85 ALA A C 1
ATOM 671 O O . ALA A 1 85 ? -22.887 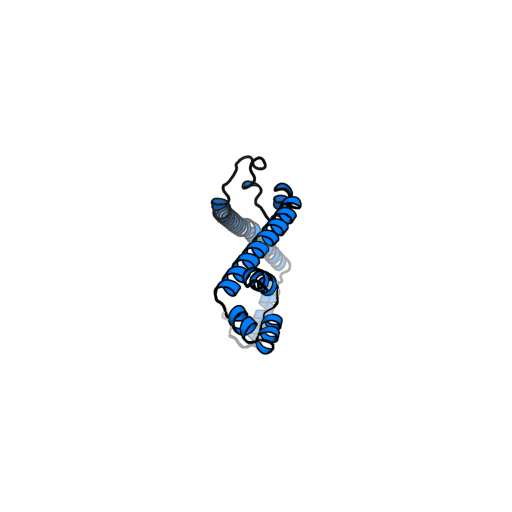1.694 -1.690 1.00 86.75 85 ALA A O 1
ATOM 672 N N . VAL A 1 86 ? -23.939 1.150 0.230 1.00 85.62 86 VAL A N 1
ATOM 673 C CA . VAL A 1 86 ? -25.089 2.065 0.063 1.00 85.62 86 VAL A CA 1
ATOM 674 C C . VAL A 1 86 ? -24.628 3.522 -0.045 1.00 85.62 86 VAL A C 1
ATOM 676 O O . VAL A 1 86 ? -25.177 4.301 -0.818 1.00 85.62 86 VAL A O 1
ATOM 679 N N . VAL A 1 87 ? -23.590 3.883 0.713 1.00 87.00 87 VAL A N 1
ATOM 680 C CA . VAL A 1 87 ? -22.941 5.194 0.653 1.00 87.00 87 VAL A CA 1
ATOM 681 C C . VAL A 1 87 ? -21.464 4.983 0.362 1.00 87.00 87 VAL A C 1
ATOM 683 O O . VAL A 1 87 ? -20.732 4.454 1.199 1.00 87.00 87 VAL A O 1
ATOM 686 N N . HIS A 1 88 ? -21.028 5.418 -0.817 1.00 88.94 88 HIS A N 1
ATOM 687 C CA . HIS A 1 88 ? -19.617 5.413 -1.181 1.00 88.94 88 HIS A CA 1
ATOM 688 C C . HIS A 1 88 ? -18.882 6.521 -0.420 1.00 88.94 88 HIS A C 1
ATOM 690 O O . HIS A 1 88 ? -19.236 7.699 -0.501 1.00 88.94 88 HIS A O 1
ATOM 696 N N . VAL A 1 89 ? -17.842 6.140 0.317 1.00 91.06 89 VAL A N 1
ATOM 697 C CA . VAL A 1 89 ? -16.961 7.061 1.034 1.00 91.06 89 VAL A CA 1
ATOM 698 C C . VAL A 1 89 ? -15.632 7.155 0.301 1.00 91.06 89 VAL A C 1
ATOM 700 O O . VAL A 1 89 ? -14.989 6.146 0.022 1.00 91.06 89 VAL A O 1
ATOM 703 N N . ALA A 1 90 ? -15.180 8.381 0.035 1.00 89.44 90 ALA A N 1
ATOM 704 C CA . ALA A 1 90 ? -13.874 8.600 -0.571 1.00 89.44 90 ALA A CA 1
ATOM 705 C C . ALA A 1 90 ? -12.748 8.024 0.320 1.00 89.44 90 ALA A C 1
ATOM 707 O O . ALA A 1 90 ? -12.742 8.292 1.529 1.00 89.44 90 ALA A O 1
ATOM 708 N N . PRO A 1 91 ? -11.740 7.322 -0.242 1.00 89.12 91 PRO A N 1
ATOM 709 C CA . PRO A 1 91 ? -10.664 6.698 0.537 1.00 89.12 91 PRO A CA 1
ATOM 710 C C . PRO A 1 91 ? -9.931 7.654 1.488 1.00 89.12 91 PRO A C 1
ATOM 712 O O . PRO A 1 91 ? -9.567 7.267 2.598 1.00 89.12 91 PRO A O 1
ATOM 715 N N . GLY A 1 92 ? -9.780 8.926 1.097 1.00 89.81 92 GLY A N 1
ATOM 716 C CA . GLY A 1 92 ? -9.144 9.959 1.922 1.00 89.81 92 GLY A CA 1
ATOM 717 C C . GLY A 1 92 ? -9.886 10.289 3.227 1.00 89.81 92 GLY A C 1
ATOM 718 O O . GLY A 1 92 ? -9.289 10.858 4.136 1.00 89.81 92 GLY A O 1
ATOM 719 N N . LEU A 1 93 ? -11.164 9.917 3.355 1.00 91.94 93 LEU A N 1
ATOM 720 C CA . LEU A 1 93 ? -11.978 10.171 4.550 1.00 91.94 93 LEU A CA 1
ATOM 721 C C . LEU A 1 93 ? -12.085 8.958 5.479 1.00 91.94 93 LEU A C 1
ATOM 723 O O . LEU A 1 93 ? -12.367 9.122 6.669 1.00 91.94 93 LEU A O 1
ATOM 727 N N . VAL A 1 94 ? -11.848 7.745 4.972 1.00 92.25 94 VAL A N 1
ATOM 728 C CA . VAL A 1 94 ? -12.121 6.510 5.722 1.00 92.25 94 VAL A CA 1
ATOM 729 C C . VAL A 1 94 ? -11.244 6.373 6.959 1.00 92.25 94 VAL A C 1
ATOM 731 O O . VAL A 1 94 ? -11.745 5.990 8.013 1.00 92.25 94 VAL A O 1
ATOM 734 N N . ALA A 1 95 ? -9.969 6.760 6.882 1.00 89.25 95 ALA A N 1
ATOM 735 C CA . ALA A 1 95 ? -9.083 6.734 8.044 1.00 89.25 95 ALA A CA 1
ATOM 736 C C . ALA A 1 95 ? -9.603 7.632 9.182 1.00 89.25 95 ALA A C 1
ATOM 738 O O . ALA A 1 95 ? -9.658 7.204 10.335 1.00 89.25 95 ALA A O 1
ATOM 739 N N . LYS A 1 96 ? -10.051 8.853 8.855 1.00 92.06 96 LYS A N 1
ATOM 740 C CA . LYS A 1 96 ? -10.600 9.798 9.839 1.00 92.06 96 LYS A CA 1
ATOM 741 C C . LYS A 1 96 ? -11.909 9.282 10.432 1.00 92.06 96 LYS A C 1
ATOM 743 O O . LYS A 1 96 ? -12.080 9.312 11.646 1.00 92.06 96 LYS A O 1
ATOM 748 N N . ARG A 1 97 ? -12.807 8.769 9.589 1.00 91.44 97 ARG A N 1
ATOM 749 C CA . ARG A 1 97 ? -14.077 8.183 10.030 1.00 91.44 97 ARG A CA 1
ATOM 750 C C . ARG A 1 97 ? -13.855 6.996 10.971 1.00 91.44 97 ARG A C 1
ATOM 752 O O . ARG A 1 97 ? -14.393 7.000 12.071 1.00 91.44 97 ARG A O 1
ATOM 759 N N . ARG A 1 98 ? -13.005 6.036 10.592 1.00 91.06 98 ARG A N 1
ATOM 760 C CA . ARG A 1 98 ? -12.695 4.856 11.418 1.00 91.06 98 ARG A CA 1
ATOM 761 C C . ARG A 1 98 ? -12.013 5.219 12.732 1.00 91.06 98 ARG A C 1
ATOM 763 O O . ARG A 1 98 ? -12.248 4.556 13.735 1.00 91.06 98 ARG A O 1
ATOM 770 N N . ALA A 1 99 ? -11.188 6.266 12.754 1.00 92.75 99 ALA A N 1
ATOM 771 C CA . ALA A 1 99 ? -10.608 6.767 13.997 1.00 92.75 99 ALA A CA 1
ATOM 772 C C . ALA A 1 99 ? -11.693 7.278 14.957 1.00 92.75 99 ALA A C 1
ATOM 774 O O . ALA A 1 99 ? -11.675 6.936 16.137 1.00 92.75 99 ALA A O 1
ATOM 775 N N . ILE A 1 100 ? -12.667 8.032 14.439 1.00 95.44 100 ILE A N 1
ATOM 776 C CA . ILE A 1 100 ? -13.808 8.518 15.223 1.00 95.44 100 ILE A CA 1
ATOM 777 C C . ILE A 1 100 ? -14.658 7.344 15.719 1.00 95.44 100 ILE A C 1
ATOM 779 O O . ILE A 1 100 ? -14.931 7.258 16.912 1.00 95.44 100 ILE A O 1
ATOM 783 N N . GLU A 1 101 ? -15.030 6.415 14.835 1.00 93.88 101 GLU A N 1
ATOM 784 C CA . GLU A 1 101 ? -15.814 5.224 15.194 1.00 93.88 101 GLU A CA 1
ATOM 785 C C . GLU A 1 101 ? -15.097 4.383 16.261 1.00 93.88 101 GLU A C 1
ATOM 787 O O . GLU A 1 101 ? -15.712 3.949 17.232 1.00 93.88 101 GLU A O 1
ATOM 792 N N . LYS A 1 102 ? -13.775 4.215 16.147 1.00 96.12 102 LYS A N 1
ATOM 793 C CA . LYS A 1 102 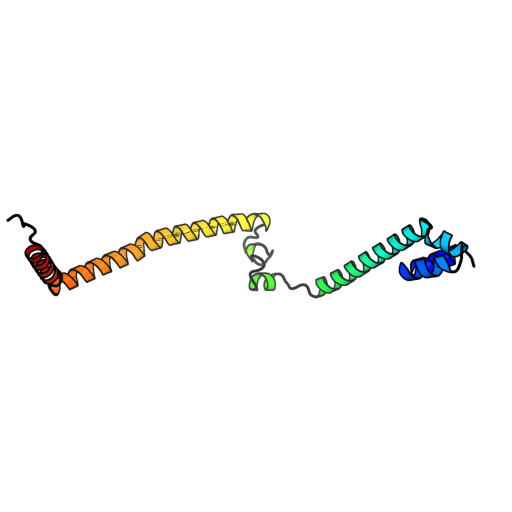? -12.966 3.511 17.146 1.00 96.12 102 LYS A CA 1
ATOM 794 C C . LYS A 1 102 ? -13.002 4.198 18.510 1.00 96.12 102 LYS A C 1
ATOM 796 O O . LYS A 1 102 ? -13.139 3.508 19.518 1.00 96.12 102 LYS A O 1
ATOM 801 N N . GLU A 1 103 ? -12.862 5.522 18.567 1.00 96.19 103 GLU A N 1
ATOM 802 C CA . GLU A 1 103 ? -12.951 6.243 19.843 1.00 96.19 103 GLU A CA 1
ATOM 803 C C . GLU A 1 103 ? -14.360 6.165 20.437 1.00 96.19 103 GLU A C 1
ATOM 805 O O . GLU A 1 103 ? -14.493 5.879 21.624 1.00 96.19 103 GLU A O 1
ATOM 810 N N . GLN A 1 104 ? -15.409 6.269 19.617 1.00 97.44 104 GLN A N 1
ATOM 811 C CA . GLN A 1 104 ? -16.786 6.070 20.081 1.00 97.44 104 GLN A CA 1
ATOM 812 C C . GLN A 1 104 ? -17.002 4.671 20.672 1.00 97.44 104 GLN A C 1
ATOM 814 O O . GLN A 1 104 ? -17.601 4.539 21.740 1.00 97.44 104 GLN A O 1
ATOM 819 N N . VAL A 1 105 ? -16.473 3.626 20.026 1.00 98.00 105 VAL A N 1
ATOM 820 C CA . VAL A 1 105 ? -16.526 2.251 20.548 1.00 98.00 105 VAL A CA 1
ATOM 821 C C . VAL A 1 105 ? -15.762 2.136 21.867 1.00 98.00 105 VAL A C 1
ATOM 823 O O . VAL A 1 105 ? -16.270 1.535 22.813 1.00 98.00 105 VAL A O 1
ATOM 826 N N . LYS A 1 106 ? -14.566 2.728 21.969 1.00 97.62 106 LYS A N 1
ATOM 827 C CA . LYS A 1 106 ? -13.767 2.719 23.206 1.00 97.62 106 LYS A CA 1
ATOM 828 C C . LYS A 1 106 ? -14.495 3.415 24.351 1.00 97.62 106 LYS A C 1
ATOM 830 O O . LYS A 1 106 ? -14.537 2.875 25.456 1.00 97.62 106 LYS A O 1
ATOM 835 N N . ASP A 1 107 ? -15.080 4.577 24.098 1.00 97.06 107 ASP A N 1
ATOM 836 C CA . ASP A 1 107 ? -15.827 5.328 25.104 1.00 97.06 107 ASP A CA 1
ATOM 837 C C . ASP A 1 107 ? -17.109 4.603 25.521 1.00 97.06 107 ASP A C 1
ATOM 839 O O . ASP A 1 107 ? -17.427 4.549 26.711 1.00 97.06 107 ASP A O 1
ATOM 843 N N . GLY A 1 108 ? -17.799 3.966 24.571 1.00 96.75 108 GLY A N 1
ATOM 844 C CA . GLY A 1 108 ? -18.926 3.080 24.854 1.00 96.75 108 GLY A CA 1
ATOM 845 C C . GLY A 1 108 ? -18.530 1.916 25.764 1.00 96.75 108 GLY A C 1
ATOM 846 O O . GLY A 1 108 ? -19.190 1.670 26.774 1.00 96.75 108 GLY A O 1
ATOM 847 N N . LEU A 1 109 ? -17.409 1.250 25.465 1.00 97.06 109 LEU A N 1
ATOM 848 C CA . LEU A 1 109 ? -16.888 0.152 26.280 1.00 97.06 109 LEU A CA 1
ATOM 849 C C . LEU A 1 109 ? -16.544 0.603 27.700 1.00 97.06 109 LEU A C 1
ATOM 851 O O . LEU A 1 109 ? -16.915 -0.071 28.656 1.00 97.06 109 LEU A O 1
ATOM 855 N N . ARG A 1 110 ? -15.874 1.751 27.853 1.00 94.12 110 ARG A N 1
ATOM 856 C CA . ARG A 1 110 ? -15.532 2.313 29.171 1.00 94.12 110 ARG A CA 1
ATOM 857 C C . ARG A 1 110 ? -16.781 2.524 30.021 1.00 94.12 110 ARG A C 1
ATOM 859 O O . ARG A 1 110 ? -16.842 2.035 31.144 1.00 94.12 110 ARG A O 1
ATOM 866 N N . ARG A 1 111 ? -17.807 3.169 29.453 1.00 94.19 111 ARG A N 1
ATOM 867 C CA . ARG A 1 111 ? -19.087 3.404 30.141 1.00 94.19 111 ARG A CA 1
ATOM 868 C C . ARG A 1 111 ? -19.787 2.100 30.513 1.00 94.19 111 ARG A C 1
ATOM 870 O O . ARG A 1 111 ? -20.323 1.988 31.612 1.00 94.19 111 ARG A O 1
ATOM 877 N N . TRP A 1 112 ? -19.782 1.116 29.616 1.00 94.75 112 TRP A N 1
ATOM 878 C CA . TRP A 1 112 ? -20.388 -0.187 29.882 1.00 94.75 112 TRP A CA 1
ATOM 879 C C . TRP A 1 112 ? -19.671 -0.932 31.014 1.00 94.75 112 TRP A C 1
ATOM 881 O O . TRP A 1 112 ? -20.332 -1.431 31.924 1.00 94.75 112 TRP A O 1
ATOM 891 N N . VAL A 1 113 ? -18.334 -0.950 31.009 1.00 95.12 113 VAL A N 1
ATOM 892 C CA . VAL A 1 113 ? -17.531 -1.522 32.101 1.00 95.12 113 VAL A CA 1
ATOM 893 C C . VAL A 1 113 ? -17.843 -0.804 33.415 1.00 95.12 113 VAL A C 1
ATOM 895 O O . VAL A 1 113 ? -18.121 -1.447 34.427 1.00 95.12 113 VAL A O 1
ATOM 898 N N . ASP A 1 114 ? -17.877 0.526 33.408 1.00 89.88 114 ASP A N 1
ATOM 899 C CA . ASP A 1 114 ? -18.186 1.299 34.608 1.00 89.88 114 ASP A CA 1
ATOM 900 C C . ASP A 1 114 ? -19.586 1.000 35.163 1.00 89.88 114 ASP A C 1
ATOM 902 O O . ASP A 1 114 ? -19.758 0.933 36.377 1.00 89.88 114 ASP A O 1
ATOM 906 N N . ALA A 1 115 ? -20.581 0.792 34.301 1.00 88.88 115 ALA A N 1
ATOM 907 C CA . ALA A 1 115 ? -21.961 0.575 34.724 1.00 88.88 115 ALA A CA 1
ATOM 908 C C . ALA A 1 115 ? -22.259 -0.880 35.117 1.00 88.88 115 ALA A C 1
ATOM 910 O O . ALA A 1 115 ? -22.879 -1.129 36.151 1.00 88.88 115 ALA A O 1
ATOM 911 N N . VAL A 1 116 ? -21.858 -1.844 34.285 1.00 88.62 116 VAL A N 1
ATOM 912 C CA . VAL A 1 116 ? -22.248 -3.255 34.426 1.00 88.62 116 VAL A CA 1
ATOM 913 C C . VAL A 1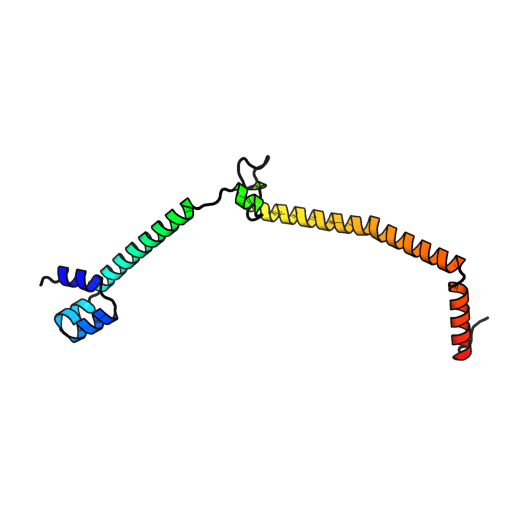 116 ? -21.228 -4.018 35.254 1.00 88.62 116 VAL A C 1
ATOM 915 O O . VAL A 1 116 ? -21.597 -4.694 36.214 1.00 88.62 116 VAL A O 1
ATOM 918 N N . TRP A 1 117 ? -19.944 -3.878 34.923 1.00 80.56 117 TRP A N 1
ATOM 919 C CA . TRP A 1 117 ? -18.892 -4.635 35.593 1.00 80.56 117 TRP A CA 1
ATOM 920 C C . TRP A 1 117 ? -18.697 -4.164 37.033 1.00 80.56 117 TRP A C 1
ATOM 922 O O . TRP A 1 117 ? -18.726 -4.991 37.940 1.00 80.56 117 TRP A O 1
ATOM 932 N N . LYS A 1 118 ? -18.585 -2.847 37.283 1.00 82.56 118 LYS A N 1
ATOM 933 C CA . LYS A 1 118 ? -18.448 -2.349 38.667 1.00 82.56 118 LYS A CA 1
ATOM 934 C C . LYS A 1 118 ? -19.655 -2.713 39.524 1.00 82.56 118 LYS A C 1
ATOM 936 O O . LYS A 1 118 ? -19.470 -3.095 40.670 1.00 82.56 118 LYS A O 1
ATOM 941 N N . ARG A 1 119 ? -20.874 -2.670 38.972 1.00 79.00 119 ARG A N 1
ATOM 942 C CA . ARG A 1 119 ? -22.094 -3.075 39.689 1.00 79.00 119 ARG A CA 1
ATOM 943 C C . ARG A 1 119 ? -22.100 -4.572 40.017 1.00 79.00 119 ARG A C 1
ATOM 945 O O . ARG A 1 119 ? -22.434 -4.930 41.139 1.00 79.00 119 ARG A O 1
ATOM 952 N N . GLN A 1 120 ? -21.698 -5.436 39.082 1.00 81.06 120 GLN A N 1
ATOM 953 C CA . GLN A 1 120 ? -21.572 -6.876 39.342 1.00 81.06 120 GLN A CA 1
ATOM 954 C C . GLN A 1 120 ? -20.474 -7.202 40.359 1.00 81.06 120 GLN A C 1
ATOM 956 O O . GLN A 1 120 ? -20.671 -8.079 41.199 1.00 81.06 120 GLN A O 1
ATOM 961 N N . VAL A 1 121 ? -19.330 -6.514 40.301 1.00 83.38 121 VAL A N 1
ATOM 962 C CA . VAL A 1 121 ? -18.253 -6.668 41.290 1.00 83.38 121 VAL A CA 1
ATOM 963 C C . VAL A 1 121 ? -18.738 -6.227 42.665 1.00 83.38 121 VAL A C 1
ATOM 965 O O . VAL A 1 121 ? -18.594 -6.995 43.608 1.00 83.38 121 VAL A O 1
ATOM 968 N N . LEU A 1 122 ? -19.399 -5.069 42.767 1.00 81.94 122 LEU A N 1
ATOM 969 C CA . LEU A 1 122 ? -19.936 -4.576 44.035 1.00 81.94 122 LEU A CA 1
ATOM 970 C C . LEU A 1 122 ? -20.949 -5.558 44.636 1.00 81.94 122 LEU A C 1
ATOM 972 O O . LEU A 1 122 ? -20.825 -5.929 45.795 1.00 81.94 122 LEU A O 1
ATOM 976 N N . GLN A 1 123 ? -21.894 -6.058 43.831 1.00 81.62 123 GLN A N 1
ATOM 977 C CA . GLN A 1 123 ? -22.868 -7.058 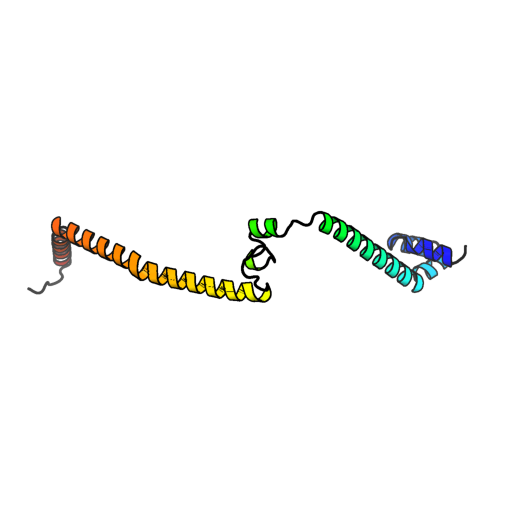44.283 1.00 81.62 123 GLN A CA 1
ATOM 978 C C . GLN A 1 123 ? -22.200 -8.361 44.739 1.00 81.62 123 GLN A C 1
ATOM 980 O O . GLN A 1 123 ? -22.642 -8.978 45.709 1.00 81.62 123 GLN A O 1
ATOM 985 N N . ARG A 1 124 ? -21.128 -8.796 44.064 1.00 79.19 124 ARG A N 1
ATOM 986 C CA . ARG A 1 124 ? -20.356 -9.974 44.484 1.00 79.19 124 ARG A CA 1
ATOM 987 C C . ARG A 1 124 ? -19.574 -9.731 45.768 1.00 79.19 124 ARG A C 1
ATOM 989 O O . ARG A 1 124 ? -19.556 -10.615 46.618 1.00 79.19 124 ARG A O 1
ATOM 996 N N . GLU A 1 125 ? -18.951 -8.568 45.924 1.00 81.00 125 GLU A N 1
ATOM 997 C CA . GLU A 1 125 ? -18.250 -8.180 47.152 1.00 81.00 125 GLU A CA 1
ATOM 998 C C . GLU A 1 125 ? -19.216 -8.062 48.335 1.00 81.00 125 GLU A C 1
ATOM 1000 O O . GLU A 1 125 ? -18.924 -8.549 49.426 1.00 81.00 125 GLU A O 1
ATOM 1005 N N . GLU A 1 126 ? -20.389 -7.464 48.125 1.00 82.00 126 GLU A N 1
ATOM 1006 C CA . GLU A 1 126 ? -21.456 -7.375 49.123 1.00 82.00 126 GLU A CA 1
ATOM 1007 C C . GLU A 1 126 ? -21.988 -8.760 49.500 1.00 82.00 126 GLU A C 1
ATOM 1009 O O . GLU A 1 126 ? -22.091 -9.066 50.687 1.00 82.00 126 GLU A O 1
ATOM 1014 N N . GLY A 1 127 ? -22.240 -9.633 48.520 1.00 83.81 127 GLY A N 1
ATOM 1015 C CA . GLY A 1 127 ? -22.641 -11.020 48.766 1.00 83.81 127 GLY A CA 1
ATOM 1016 C C . GLY A 1 127 ? -21.574 -11.826 49.515 1.00 83.81 127 GLY A C 1
ATOM 1017 O O . GLY A 1 127 ? -21.896 -12.576 50.436 1.00 83.81 127 GLY A O 1
ATOM 1018 N N . MET A 1 128 ? -20.293 -11.633 49.184 1.00 76.56 128 MET A N 1
ATOM 1019 C CA . MET A 1 128 ? -19.170 -12.269 49.880 1.00 76.56 128 MET A CA 1
ATOM 1020 C C . MET A 1 128 ? -19.047 -11.759 51.324 1.00 76.56 128 MET A C 1
ATOM 1022 O O . MET A 1 128 ? -18.933 -12.566 52.245 1.00 76.56 128 MET A O 1
ATOM 1026 N N . ARG A 1 129 ? -19.179 -10.445 51.554 1.00 75.81 129 ARG A N 1
ATOM 1027 C CA . ARG A 1 129 ? -19.224 -9.853 52.903 1.00 75.81 129 ARG A CA 1
ATOM 1028 C C . ARG A 1 129 ? -20.392 -10.378 53.728 1.00 75.81 129 ARG A C 1
ATOM 1030 O O . ARG A 1 129 ? -20.209 -10.696 54.900 1.00 75.81 129 ARG A O 1
ATOM 1037 N N . GLN A 1 130 ? -21.584 -10.467 53.144 1.00 78.69 130 GLN A N 1
ATOM 1038 C CA . GLN A 1 130 ? -22.758 -11.019 53.822 1.00 78.69 130 GLN A CA 1
ATOM 1039 C C . GLN A 1 130 ? -22.537 -12.490 54.188 1.00 78.69 130 GLN A C 1
ATOM 1041 O O . GLN A 1 130 ? -22.795 -12.886 55.322 1.00 78.69 130 GLN A O 1
ATOM 1046 N N . TRP A 1 131 ? -21.964 -13.285 53.285 1.00 77.06 131 TRP A N 1
ATOM 1047 C CA . TRP A 1 131 ? -21.616 -14.682 53.545 1.00 77.06 131 TRP A CA 1
ATOM 1048 C C . TRP A 1 131 ? -20.572 -14.841 54.663 1.00 77.06 131 TRP A C 1
ATOM 1050 O O . TRP A 1 131 ? -20.730 -15.682 55.552 1.00 77.06 131 TRP A O 1
ATOM 1060 N N . GLU A 1 132 ? -19.531 -14.004 54.672 1.00 77.88 132 GLU A N 1
ATOM 1061 C CA . GLU A 1 132 ? -18.523 -13.967 55.739 1.00 77.88 132 GLU A CA 1
ATOM 1062 C C . GLU A 1 132 ? -19.128 -13.576 57.093 1.00 77.88 132 GLU A C 1
ATOM 1064 O O . GLU A 1 132 ? -18.734 -14.118 58.131 1.00 77.88 132 GLU A O 1
ATOM 1069 N N . GLN A 1 133 ? -20.096 -12.655 57.094 1.00 73.56 133 GLN A N 1
ATOM 1070 C CA . GLN A 1 133 ? -20.840 -12.256 58.287 1.00 73.56 133 GLN A CA 1
ATOM 1071 C C . GLN A 1 133 ? -21.732 -13.393 58.796 1.00 73.56 133 GLN A C 1
ATOM 1073 O O . GLN A 1 133 ? -21.684 -13.696 59.991 1.00 73.56 133 GLN A O 1
ATOM 1078 N N . SER A 1 134 ? -22.468 -14.076 57.912 1.00 71.62 134 SER A N 1
ATOM 1079 C CA . SER A 1 134 ? -23.302 -15.235 58.259 1.00 71.62 134 SER A CA 1
ATOM 1080 C C . SER A 1 134 ? -22.478 -16.397 58.816 1.00 71.62 134 SER A C 1
ATOM 1082 O O . SER A 1 134 ? -22.899 -17.045 59.770 1.00 71.62 134 SER A O 1
ATOM 1084 N N . ARG A 1 135 ? -21.273 -16.632 58.281 1.00 76.06 135 ARG A N 1
ATOM 1085 C CA . ARG A 1 135 ? -20.329 -17.631 58.813 1.00 76.06 135 ARG A CA 1
ATOM 1086 C C . ARG A 1 135 ? -19.510 -17.139 60.011 1.00 76.06 135 ARG A C 1
ATOM 1088 O O . ARG A 1 135 ? -18.753 -17.912 60.588 1.00 76.06 135 ARG A O 1
ATOM 1095 N N . GLY A 1 136 ? -19.647 -15.872 60.408 1.00 71.38 136 GLY A N 1
ATOM 1096 C CA . GLY A 1 136 ? -18.956 -15.293 61.562 1.00 71.38 136 GLY A CA 1
ATOM 1097 C C . GLY A 1 136 ? -17.445 -15.104 61.387 1.00 71.38 136 GLY A C 1
ATOM 1098 O O . GLY A 1 136 ? -16.761 -14.806 62.369 1.00 71.38 136 GLY A O 1
ATOM 1099 N N . ILE A 1 137 ? -16.919 -15.223 60.165 1.00 70.44 137 ILE A N 1
ATOM 1100 C CA . ILE A 1 137 ? -15.480 -15.198 59.853 1.00 70.44 137 ILE A CA 1
ATOM 1101 C C . ILE A 1 137 ? -14.855 -13.860 60.273 1.00 70.44 137 ILE A C 1
ATOM 1103 O O . ILE A 1 137 ? -13.793 -13.839 60.890 1.00 70.44 137 ILE A O 1
ATOM 1107 N N . GLY A 1 138 ? -15.558 -12.739 60.077 1.00 67.06 138 GLY A N 1
ATOM 1108 C CA . GLY A 1 138 ? -15.103 -11.421 60.539 1.00 67.06 138 GLY A CA 1
ATOM 1109 C C . GLY A 1 138 ? -15.027 -11.273 62.068 1.00 67.06 138 GLY A C 1
ATOM 1110 O O . GLY A 1 138 ? -14.238 -10.478 62.573 1.00 67.06 138 GLY A O 1
ATOM 1111 N N . ARG A 1 139 ? -15.805 -12.045 62.844 1.00 69.75 139 ARG A N 1
ATOM 1112 C CA . ARG A 1 139 ? -15.688 -12.083 64.317 1.00 69.75 139 ARG A CA 1
ATOM 1113 C C . ARG A 1 139 ? -14.484 -12.911 64.754 1.00 69.75 139 ARG A C 1
ATOM 1115 O O . ARG A 1 139 ? -13.740 -12.460 65.617 1.00 69.75 139 ARG A O 1
ATOM 1122 N N . VAL A 1 140 ? -14.261 -14.058 64.113 1.00 72.06 140 VAL A N 1
ATOM 1123 C CA . VAL A 1 140 ? -13.093 -14.922 64.355 1.00 72.06 140 VAL A CA 1
ATOM 1124 C C . VAL A 1 140 ? -11.797 -14.200 63.987 1.00 72.06 140 VAL A C 1
ATOM 1126 O O . VAL A 1 140 ? -10.842 -14.218 64.756 1.00 72.06 140 VAL A O 1
ATOM 1129 N N . TRP A 1 141 ? -11.774 -13.485 62.860 1.00 73.25 141 TRP A N 1
ATOM 1130 C CA . TRP A 1 141 ? -10.623 -12.685 62.448 1.00 73.25 141 TRP A CA 1
ATOM 1131 C C . TRP A 1 141 ? -10.363 -11.498 63.391 1.00 73.25 141 TRP A C 1
ATOM 1133 O O . TRP A 1 141 ? -9.212 -11.252 63.746 1.00 73.25 141 TRP A O 1
ATOM 1143 N N . ARG A 1 142 ? -11.411 -10.811 63.879 1.00 73.44 142 ARG A N 1
ATOM 1144 C CA . ARG A 1 142 ? -11.278 -9.762 64.913 1.00 73.44 142 ARG A CA 1
ATOM 1145 C C . ARG A 1 142 ? -10.750 -10.306 66.239 1.00 73.44 142 ARG A C 1
ATOM 1147 O O . ARG A 1 142 ? -9.875 -9.680 66.823 1.00 73.44 142 ARG A O 1
ATOM 1154 N N . LEU A 1 143 ? -11.224 -11.471 66.680 1.00 76.56 143 LEU A N 1
ATOM 1155 C CA . LEU A 1 143 ? -10.701 -12.167 67.861 1.00 76.56 143 LEU A CA 1
ATOM 1156 C C . LEU A 1 143 ? -9.234 -12.557 67.673 1.00 76.56 143 LEU A C 1
ATOM 1158 O O . LEU A 1 143 ? -8.415 -12.286 68.542 1.00 76.56 143 LEU A O 1
ATOM 1162 N N . ARG A 1 144 ? -8.876 -13.119 66.515 1.00 78.81 144 ARG A N 1
ATOM 1163 C CA . ARG A 1 144 ? -7.487 -13.450 66.188 1.00 78.81 144 ARG A CA 1
ATOM 1164 C C . ARG A 1 144 ? -6.589 -12.208 66.206 1.00 78.81 144 ARG A C 1
ATOM 1166 O O . ARG A 1 144 ? -5.546 -12.235 66.848 1.00 78.81 144 ARG A O 1
ATOM 1173 N N . LYS A 1 145 ? -6.997 -11.109 65.557 1.00 74.06 145 LYS A N 1
ATOM 1174 C CA . LYS A 1 145 ? -6.237 -9.844 65.558 1.00 74.06 145 LYS A CA 1
ATOM 1175 C C . LYS A 1 145 ? -6.160 -9.194 66.937 1.00 74.06 145 LYS A C 1
ATOM 1177 O O . LYS A 1 145 ? -5.146 -8.575 67.243 1.00 74.06 145 LYS A O 1
ATOM 1182 N N . PHE A 1 146 ? -7.200 -9.334 67.757 1.00 78.62 146 PHE A N 1
ATOM 1183 C CA . PHE A 1 146 ? -7.191 -8.908 69.154 1.00 78.62 146 PHE A CA 1
ATOM 1184 C C . PHE A 1 146 ? -6.133 -9.681 69.952 1.00 78.62 146 PHE A C 1
ATOM 1186 O O . PHE A 1 146 ? -5.275 -9.060 70.571 1.00 78.62 146 PHE A O 1
ATOM 1193 N N . TRP A 1 147 ? -6.117 -11.013 69.859 1.00 80.81 147 TRP A N 1
ATOM 1194 C CA . TRP A 1 147 ? -5.116 -11.844 70.535 1.00 80.81 147 TRP A CA 1
ATOM 1195 C C . TRP A 1 147 ? -3.690 -11.613 70.014 1.00 80.81 147 TRP A C 1
ATOM 1197 O O . TRP A 1 147 ? -2.761 -11.563 70.813 1.00 80.81 147 TRP A O 1
ATOM 1207 N N . GLU A 1 148 ? -3.505 -11.376 68.710 1.00 80.19 148 GLU A N 1
ATOM 1208 C CA . GLU A 1 148 ? -2.206 -10.969 68.145 1.00 80.19 148 GLU A CA 1
ATOM 1209 C C . GLU A 1 148 ? -1.729 -9.611 68.705 1.00 80.19 148 GLU A C 1
ATOM 1211 O O . GLU A 1 148 ? -0.539 -9.450 68.971 1.00 80.19 148 GLU A O 1
ATOM 1216 N N . ARG A 1 149 ? -2.633 -8.648 68.954 1.00 77.19 149 ARG A N 1
ATOM 1217 C CA . ARG A 1 149 ? -2.301 -7.352 69.585 1.00 77.19 149 ARG A CA 1
ATOM 1218 C C . ARG A 1 149 ? -1.935 -7.486 71.056 1.00 77.19 149 ARG A C 1
ATOM 1220 O O . ARG A 1 149 ? -0.944 -6.904 71.487 1.00 77.19 149 ARG A O 1
ATOM 1227 N N . VAL A 1 150 ? -2.716 -8.269 71.799 1.00 78.69 150 VAL A N 1
ATOM 1228 C CA . VAL A 1 150 ? -2.452 -8.571 73.212 1.00 78.69 150 VAL A CA 1
ATOM 1229 C C . VAL A 1 150 ? -1.102 -9.280 73.354 1.00 78.69 150 VAL A C 1
ATOM 1231 O O . VAL A 1 150 ? -0.305 -8.898 74.205 1.00 78.69 150 VAL A O 1
ATOM 1234 N N . GLY A 1 151 ? -0.796 -10.237 72.471 1.00 75.94 151 GLY A N 1
ATOM 1235 C CA . GLY A 1 151 ? 0.505 -10.913 72.426 1.00 75.94 151 GLY A CA 1
ATOM 1236 C C . GLY A 1 151 ? 1.671 -9.999 72.033 1.00 75.94 151 GLY A C 1
ATOM 1237 O O . GLY A 1 151 ? 2.793 -10.217 72.476 1.00 75.94 151 GLY A O 1
ATOM 1238 N N . SER A 1 152 ? 1.405 -8.947 71.254 1.00 77.38 152 SER A N 1
ATOM 1239 C CA . SER A 1 152 ? 2.397 -7.928 70.875 1.00 77.38 152 SER A CA 1
ATOM 1240 C C . SER A 1 152 ? 2.592 -6.829 71.936 1.00 77.38 152 SER A C 1
ATOM 1242 O O . SER A 1 152 ? 3.420 -5.943 71.742 1.00 77.38 152 SER A O 1
ATOM 1244 N N . GLY A 1 153 ? 1.847 -6.861 73.051 1.00 75.31 153 GLY A N 1
ATOM 1245 C CA . GLY A 1 153 ? 1.979 -5.910 74.165 1.00 75.31 153 GLY A CA 1
ATOM 1246 C C . GLY A 1 153 ? 1.376 -4.517 73.923 1.00 75.31 153 GLY A C 1
ATOM 1247 O O . GLY A 1 153 ? 1.652 -3.585 74.679 1.00 75.31 153 GLY A O 1
ATOM 1248 N N . GLU A 1 154 ? 0.554 -4.346 72.884 1.00 69.19 154 GLU A N 1
ATOM 1249 C CA . GLU A 1 154 ? -0.059 -3.058 72.535 1.00 69.19 154 GLU A CA 1
ATOM 1250 C C . GLU A 1 154 ? -1.267 -2.775 73.459 1.00 69.19 154 GLU A C 1
ATOM 1252 O O . GLU A 1 154 ? -2.207 -3.570 73.524 1.00 69.19 154 GLU A O 1
ATOM 1257 N N . ARG A 1 155 ? -1.259 -1.660 74.214 1.00 58.66 155 ARG A N 1
ATOM 1258 C CA . ARG A 1 155 ? -2.354 -1.305 75.144 1.00 58.66 155 ARG A CA 1
ATOM 1259 C C . ARG A 1 155 ? -3.629 -0.955 74.372 1.00 58.66 155 ARG A C 1
ATOM 1261 O O . ARG A 1 155 ? -3.670 0.037 73.650 1.00 58.66 155 ARG A O 1
ATOM 1268 N N . VAL A 1 156 ? -4.675 -1.758 74.558 1.00 59.06 156 VAL A N 1
ATOM 1269 C CA . VAL A 1 156 ? -5.998 -1.541 73.957 1.00 59.06 156 VAL A CA 1
ATOM 1270 C C . VAL A 1 156 ? -6.807 -0.587 74.853 1.00 59.06 156 VAL A C 1
ATOM 1272 O O . VAL A 1 156 ? -6.934 -0.879 76.043 1.00 59.06 156 VAL A O 1
ATOM 1275 N N . PRO A 1 157 ? -7.337 0.541 74.340 1.00 56.12 157 PRO A N 1
ATOM 1276 C CA . PRO A 1 157 ? -8.253 1.385 75.102 1.00 56.12 157 PRO A CA 1
ATOM 1277 C C . PRO A 1 157 ? -9.608 0.678 75.243 1.00 56.12 157 PRO A C 1
ATOM 1279 O O . PRO A 1 157 ? -10.125 0.132 74.264 1.00 56.12 157 PRO A O 1
ATOM 1282 N N . VAL A 1 158 ? -10.118 0.655 76.476 1.00 55.06 158 VAL A N 1
ATOM 1283 C CA . VAL A 1 158 ? -11.422 0.091 76.870 1.00 55.06 158 VAL A CA 1
ATOM 1284 C C . VAL A 1 158 ? -12.534 1.077 76.544 1.00 55.06 158 VAL A C 1
ATOM 1286 O O . VAL A 1 158 ? -12.327 2.281 76.818 1.00 55.06 158 VAL A O 1
#

pLDDT: mean 87.69, std 8.98, range [55.06, 98.12]

InterPro domains:
  IPR001810 F-box domain [PF12937] (2-37)
  IPR001810 F-box domain [PS50181] (1-43)
  IPR001810 F-box domain [SM00256] (1-40)

Sequence (158 aa):
MPNEVLLDILGFLDVNDLLSISRINHHLRTLSMAPILHAYRLLVSRRLGRSLVSIRLARRLATRPPAEVLVERAVLPYECVPGLAVVHVAPGLVAKRRAIEKEQVKDGLRRWVDAVWKRQVLQREEGMRQWEQSRGIGRVWRLRKFWERVGSGERVPV

Organism: Verticillium longisporum (NCBI:txid100787)

Nearest PDB structures (foldseek):
  7t1z-assembly1_B  TM=7.889E-01  e=3.357E-01  Homo sapiens
  6bva-assembly2_F  TM=8.724E-01  e=4.882E-01  Homo sapiens
  5jh5-assembly1_A  TM=9.161E-01  e=8.045E-01  Homo sapiens
  6byh-assembly1_E  TM=8.847E-01  e=1.099E+00  Homo sapiens
  6m92-assembly1_A  TM=4.282E-01  e=3.177E+00  Homo sapiens

Radius of gyration: 41.82 Å; Cα contacts (8 Å, |Δi|>4): 63; chains: 1; bounding box: 69×28×118 Å

Foldseek 3Di:
DDVVVVLVVLLPDDPVVLVVQLVPDVVSVCSSPDVVSVVSNVVVVVVVVVVVVVVVVVVCVVVPDDVVVCCVVVNDPLLCDPPRDPHRDPPVCVVVVVVVVVVVVVVVVVVCCVPPVVVVVVVVVVVVVVVCVVVCVVVVVVVVVVVVCVVVVPDDDD

Solvent-accessible surface area (backbone atoms only — not comparable to full-atom values): 9000 Å² total; per-residue (Å²): 131,63,68,67,62,52,45,56,57,60,42,75,51,53,74,69,53,42,54,56,47,31,75,76,34,73,69,47,29,53,52,64,71,30,68,66,39,56,52,49,34,54,50,52,51,51,51,52,52,51,50,53,50,50,56,52,48,53,56,52,60,75,67,54,77,58,70,66,62,34,32,78,68,67,73,38,66,54,39,55,36,83,90,73,29,100,62,68,44,60,72,90,49,48,66,62,50,51,52,51,53,50,50,53,52,51,54,50,49,52,53,48,44,62,59,52,50,49,50,53,50,50,52,49,52,51,50,50,51,50,51,35,55,76,70,39,49,64,57,54,51,49,52,50,53,49,52,54,36,56,74,68,68,56,88,76,88,129